Protein AF-A0A933NQ18-F1 (afdb_monomer)

Radius of gyration: 21.33 Å; Cα contacts (8 Å, |Δi|>4): 103; chains: 1; bounding box: 48×31×82 Å

Sequence (145 aa):
MASSALAACGDDEKGSDRATHDEWFAAACEVLAEADPGFDAFFAAHPEPTLADWAEFLPHAIEELNKLEVVADLSHPIELDAPLAAAVAAVHKLQDTWQASVDAANAGDQATFDELEEQAQGVDVPAMEDALHAAEPRDCSELSS

pLDDT: mean 73.44, std 21.07, range [32.09, 98.19]

Foldseek 3Di:
DDDDDDDDDDPDPPVPPVVVLVVLLLVLVVLVVVLDLCVVVLCVVCVPDALVSLLVRLVSSLVSLCVSVVSVPPDDPDPRPPLVVQLVVLSVVLSVLSVQLSVCSVVVNPVSNVVSVCCNVVPSVVSNVVSSVSSDDPDPPVVPD

Nearest PDB structures (foldseek):
  8tn1-assembly1_B  TM=6.355E-01  e=1.193E-01  synthetic construct
  8tn6-assembly1_C  TM=6.368E-01  e=1.321E-01  synthetic construct
  6x8n-assembly2_B  TM=6.074E-01  e=5.488E-01  synthetic construct
  1k40-assembly1_A  TM=4.443E-01  e=3.300E-01  Mus musculus
  1ktm-assembly1_A  TM=3.923E-01  e=3.653E-01  Gallus gallus

Structure (mmCIF, N/CA/C/O backbone):
data_AF-A0A933NQ18-F1
#
_entry.id   AF-A0A933NQ18-F1
#
loop_
_atom_site.group_PDB
_atom_site.id
_atom_site.type_symbol
_atom_site.label_atom_id
_atom_site.label_alt_id
_atom_site.label_comp_id
_atom_site.label_asym_id
_atom_site.label_entity_id
_atom_site.label_seq_id
_atom_site.pdbx_PDB_ins_code
_atom_site.Cartn_x
_atom_site.Cartn_y
_atom_site.Cartn_z
_atom_site.occupancy
_atom_site.B_iso_or_equiv
_atom_site.auth_seq_id
_atom_site.auth_comp_id
_atom_site.auth_asym_id
_atom_site.auth_atom_id
_atom_site.pdbx_PDB_model_num
ATOM 1 N N . MET A 1 1 ? 31.261 7.716 -64.924 1.00 35.47 1 MET A N 1
ATOM 2 C CA . MET A 1 1 ? 31.877 6.832 -63.912 1.00 35.47 1 MET A CA 1
ATOM 3 C C . MET A 1 1 ? 31.557 7.472 -62.567 1.00 35.47 1 MET A C 1
ATOM 5 O O . MET A 1 1 ? 32.087 8.536 -62.304 1.00 35.47 1 MET A O 1
ATOM 9 N N . ALA A 1 2 ? 30.417 7.163 -61.949 1.00 36.78 2 ALA A N 1
ATOM 10 C CA . ALA A 1 2 ? 30.093 5.941 -61.199 1.00 36.78 2 ALA A CA 1
ATOM 11 C C . ALA A 1 2 ? 30.918 5.817 -59.905 1.00 36.78 2 ALA A C 1
ATOM 13 O O . ALA A 1 2 ? 32.110 5.541 -59.982 1.00 36.78 2 ALA A O 1
ATOM 14 N N . SER A 1 3 ? 30.248 6.074 -58.775 1.00 38.47 3 SER A N 1
ATOM 15 C CA . SER A 1 3 ? 30.287 5.336 -57.495 1.00 38.47 3 SER A CA 1
ATOM 16 C C . SER A 1 3 ? 29.488 6.168 -56.478 1.00 38.47 3 SER A C 1
ATOM 18 O O . SER A 1 3 ? 29.951 7.215 -56.048 1.00 38.47 3 SER A O 1
ATOM 20 N N . SER A 1 4 ? 28.172 5.966 -56.386 1.00 38.25 4 SER A N 1
ATOM 21 C CA . SER A 1 4 ? 27.477 5.035 -55.472 1.00 38.25 4 SER A CA 1
ATOM 22 C C . SER A 1 4 ? 27.175 5.670 -54.110 1.00 38.25 4 SER A C 1
ATOM 24 O O . SER A 1 4 ? 28.075 5.990 -53.343 1.00 38.25 4 SER A O 1
ATOM 26 N N . ALA A 1 5 ? 25.876 5.837 -53.853 1.00 46.75 5 ALA A N 1
ATOM 27 C CA . ALA A 1 5 ? 25.275 6.034 -52.538 1.00 46.75 5 ALA A CA 1
ATOM 28 C C . ALA A 1 5 ? 25.374 4.751 -51.679 1.00 46.75 5 ALA A C 1
ATOM 30 O O . ALA A 1 5 ? 25.635 3.687 -52.242 1.00 46.75 5 ALA A O 1
ATOM 31 N N . LEU A 1 6 ? 25.047 4.881 -50.378 1.00 39.06 6 LEU A N 1
ATOM 32 C CA . LEU A 1 6 ? 25.016 3.900 -49.260 1.00 39.06 6 LEU A CA 1
ATOM 33 C C . LEU A 1 6 ? 26.260 4.023 -48.348 1.00 39.06 6 LEU A C 1
ATOM 35 O O . LEU A 1 6 ? 27.375 3.982 -48.845 1.00 39.06 6 LEU A O 1
ATOM 39 N N . ALA A 1 7 ? 26.160 4.207 -47.026 1.00 37.47 7 ALA A N 1
ATOM 40 C CA . ALA A 1 7 ? 25.164 3.668 -46.099 1.00 37.47 7 ALA A CA 1
ATOM 41 C C . ALA A 1 7 ? 25.004 4.492 -44.793 1.00 37.47 7 ALA A C 1
ATOM 43 O O . ALA A 1 7 ? 25.975 5.081 -44.330 1.00 37.47 7 ALA A O 1
ATOM 44 N N . ALA A 1 8 ? 23.787 4.403 -44.224 1.00 34.06 8 ALA A N 1
ATOM 45 C CA . ALA A 1 8 ? 23.393 4.510 -42.803 1.00 34.06 8 ALA A CA 1
ATOM 46 C C . ALA A 1 8 ? 23.608 5.880 -42.106 1.00 34.06 8 ALA A C 1
ATOM 48 O O . ALA A 1 8 ? 24.733 6.309 -41.905 1.00 34.06 8 ALA A O 1
ATOM 49 N N . CYS A 1 9 ? 22.585 6.680 -41.765 1.00 40.22 9 CYS A N 1
ATOM 50 C CA . CYS A 1 9 ? 21.559 6.411 -40.739 1.00 40.22 9 CYS A CA 1
ATOM 51 C C . CYS A 1 9 ? 22.109 5.575 -39.579 1.00 40.22 9 CYS A C 1
ATOM 53 O O . CYS A 1 9 ? 22.060 4.353 -39.628 1.00 40.22 9 CYS A O 1
ATOM 55 N N . GLY A 1 10 ? 22.619 6.253 -38.558 1.00 32.09 10 GLY A N 1
ATOM 56 C CA . GLY A 1 10 ? 22.881 5.694 -37.237 1.00 32.09 10 GLY A CA 1
ATOM 57 C C . GLY A 1 10 ? 22.492 6.738 -36.201 1.00 32.09 10 GLY A C 1
ATOM 58 O O . GLY A 1 10 ? 23.360 7.296 -35.538 1.00 32.09 10 GLY A O 1
ATOM 59 N N . ASP A 1 11 ? 21.203 7.091 -36.190 1.00 41.16 11 ASP A N 1
ATOM 60 C CA . ASP A 1 11 ? 20.547 7.616 -34.994 1.00 41.16 11 ASP A CA 1
ATOM 61 C C . ASP A 1 11 ? 20.766 6.630 -33.838 1.00 41.16 11 ASP A C 1
ATOM 63 O O . ASP A 1 11 ? 20.768 5.419 -34.054 1.00 41.16 11 ASP A O 1
ATOM 67 N N . ASP A 1 12 ? 20.947 7.199 -32.648 1.00 45.72 12 ASP A N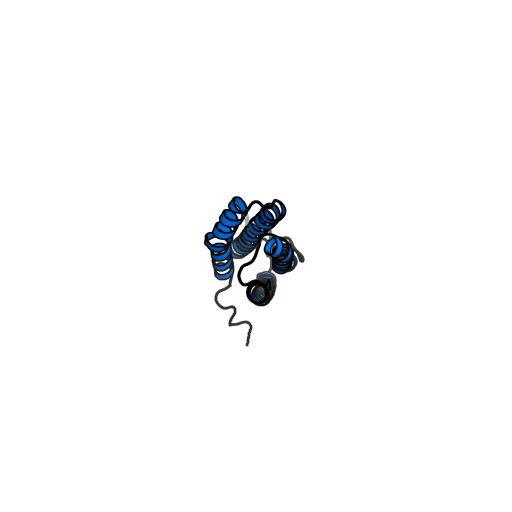 1
ATOM 68 C CA . ASP A 1 12 ? 20.703 6.602 -31.336 1.00 45.72 12 ASP A CA 1
ATOM 69 C C . ASP A 1 12 ? 21.115 5.134 -31.133 1.00 45.72 12 ASP A C 1
ATOM 71 O O . ASP A 1 12 ? 20.311 4.216 -31.254 1.00 45.72 12 ASP A O 1
ATOM 75 N N . GLU A 1 13 ? 22.320 4.921 -30.607 1.00 44.69 13 GLU A N 1
ATOM 76 C CA . GLU A 1 13 ? 22.482 3.878 -29.591 1.00 44.69 13 GLU A CA 1
ATOM 77 C C . GLU A 1 13 ? 22.518 4.547 -28.216 1.00 44.69 13 GLU A C 1
ATOM 79 O O . GLU A 1 13 ? 23.522 4.547 -27.509 1.00 44.69 13 GLU A O 1
ATOM 84 N N . LYS A 1 14 ? 21.364 5.083 -27.796 1.00 43.47 14 LYS A N 1
ATOM 85 C CA . LYS A 1 14 ? 20.975 4.986 -26.383 1.00 43.47 14 LYS A CA 1
ATOM 86 C C . LYS A 1 14 ? 20.619 3.526 -26.091 1.00 43.47 14 LYS A C 1
ATOM 88 O O . LYS A 1 14 ? 19.489 3.198 -25.751 1.00 43.47 14 LYS A O 1
ATOM 93 N N . GLY A 1 15 ? 21.582 2.632 -26.291 1.00 41.69 15 GLY A N 1
ATOM 94 C CA . GLY A 1 15 ? 21.510 1.299 -25.735 1.00 41.69 15 GLY A CA 1
ATOM 95 C C . GLY A 1 15 ? 21.688 1.469 -24.241 1.00 41.69 15 GLY A C 1
ATOM 96 O O . GLY A 1 15 ? 22.811 1.613 -23.770 1.00 41.69 15 GLY A O 1
ATOM 97 N N . SER A 1 16 ? 20.583 1.528 -23.500 1.00 49.69 16 SER A N 1
ATOM 98 C CA . SER A 1 16 ? 20.625 1.105 -22.107 1.00 49.69 16 SER A CA 1
ATOM 99 C C . SER A 1 16 ? 21.156 -0.323 -22.140 1.00 49.69 16 SER A C 1
ATOM 101 O O . SER A 1 16 ? 20.470 -1.213 -22.646 1.00 49.69 16 SER A O 1
ATOM 103 N N . ASP A 1 17 ? 22.414 -0.516 -21.742 1.00 55.50 17 ASP A N 1
ATOM 104 C CA . ASP A 1 17 ? 23.059 -1.822 -21.786 1.00 55.50 17 ASP A CA 1
ATOM 105 C C . ASP A 1 17 ? 22.156 -2.824 -21.065 1.00 55.50 17 ASP A C 1
ATOM 107 O O . ASP A 1 17 ? 21.776 -2.643 -19.913 1.00 55.50 17 ASP A O 1
ATOM 111 N N . ARG A 1 18 ? 21.769 -3.902 -21.746 1.00 50.16 18 ARG A N 1
ATOM 112 C CA . ARG A 1 18 ? 20.908 -4.924 -21.139 1.00 50.16 18 ARG A CA 1
ATOM 113 C C . ARG A 1 18 ? 21.515 -5.499 -19.850 1.00 50.16 18 ARG A C 1
ATOM 115 O O . ARG A 1 18 ? 20.777 -5.875 -18.956 1.00 50.16 18 ARG A O 1
ATOM 122 N N . ALA A 1 19 ? 22.845 -5.472 -19.736 1.00 49.84 19 ALA A N 1
ATOM 123 C CA . ALA A 1 19 ? 23.572 -5.833 -18.524 1.00 49.84 19 ALA A CA 1
ATOM 124 C C . ALA A 1 19 ? 23.274 -4.901 -17.336 1.00 49.84 19 ALA A C 1
ATOM 126 O O . ALA A 1 19 ? 23.067 -5.400 -16.238 1.00 49.84 19 ALA A O 1
ATOM 127 N N . THR A 1 20 ? 23.183 -3.578 -17.538 1.00 58.28 20 THR A N 1
ATOM 128 C CA . THR A 1 20 ? 22.773 -2.679 -16.450 1.00 58.28 20 THR A CA 1
ATOM 129 C C . THR A 1 20 ? 21.301 -2.881 -16.118 1.00 58.28 20 THR A C 1
ATOM 131 O O . THR A 1 20 ? 20.958 -2.891 -14.946 1.00 58.28 20 THR A O 1
ATOM 134 N N . HIS A 1 21 ? 20.434 -3.115 -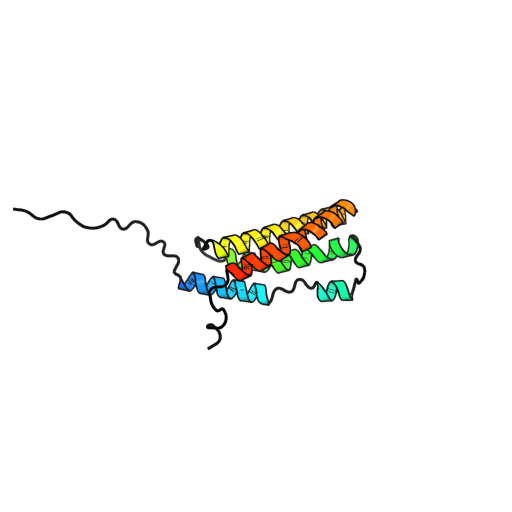17.111 1.00 56.88 21 HIS A N 1
ATOM 135 C CA . HIS A 1 21 ? 19.024 -3.434 -16.857 1.00 56.88 21 HIS A CA 1
ATOM 136 C C . HIS A 1 21 ? 18.863 -4.699 -16.001 1.00 56.88 21 HIS A C 1
ATOM 138 O O . HIS A 1 21 ? 18.116 -4.671 -15.034 1.00 56.88 21 HIS A O 1
ATOM 144 N N . ASP A 1 22 ? 19.584 -5.778 -16.315 1.00 59.25 22 ASP A N 1
ATOM 145 C CA . ASP A 1 22 ? 19.523 -7.034 -15.561 1.00 59.25 22 ASP A CA 1
ATOM 146 C C . ASP A 1 22 ? 20.096 -6.874 -14.130 1.00 59.25 22 ASP A C 1
ATOM 148 O O . ASP A 1 22 ? 19.552 -7.451 -13.192 1.00 59.25 22 ASP A O 1
ATOM 152 N N . GLU A 1 23 ? 21.132 -6.045 -13.930 1.00 61.81 23 GLU A N 1
ATOM 153 C CA . GLU A 1 23 ? 21.672 -5.698 -12.599 1.00 61.81 23 GLU A CA 1
ATOM 154 C C . GLU A 1 23 ? 20.686 -4.863 -11.759 1.00 61.81 23 GLU A C 1
ATOM 156 O O . GLU A 1 23 ? 20.480 -5.158 -10.581 1.00 61.81 23 GLU A O 1
ATOM 161 N N . TRP A 1 24 ? 20.038 -3.855 -12.358 1.00 61.44 24 TRP A N 1
ATOM 162 C CA . TRP A 1 24 ? 18.963 -3.081 -11.716 1.00 61.44 24 TRP A CA 1
ATOM 163 C C . TRP A 1 24 ? 17.782 -3.968 -11.348 1.00 61.44 24 TRP A C 1
ATOM 165 O O . TRP A 1 24 ? 17.220 -3.843 -10.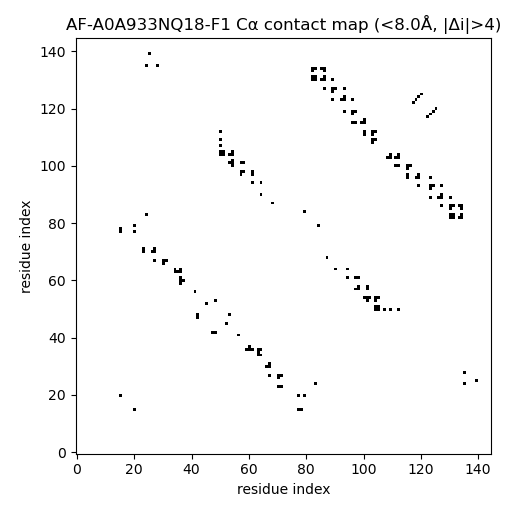263 1.00 61.44 24 TRP A O 1
ATOM 175 N N . PHE A 1 25 ? 17.431 -4.883 -12.248 1.00 62.94 25 PHE A N 1
ATOM 176 C CA . PHE A 1 25 ? 16.344 -5.820 -12.045 1.00 62.94 25 PHE A CA 1
ATOM 177 C C . PHE A 1 25 ? 16.643 -6.778 -10.891 1.00 62.94 25 PHE A C 1
ATOM 179 O O . PHE A 1 25 ? 15.809 -6.956 -10.010 1.00 62.94 25 PHE A O 1
ATOM 186 N N . ALA A 1 26 ? 17.854 -7.339 -10.849 1.00 65.62 26 ALA A N 1
ATOM 187 C CA . ALA A 1 26 ? 18.297 -8.188 -9.751 1.00 65.62 26 ALA A CA 1
ATOM 188 C C . ALA A 1 26 ? 18.277 -7.435 -8.412 1.00 65.62 26 ALA A C 1
ATOM 190 O O . ALA A 1 26 ? 17.744 -7.957 -7.438 1.00 65.62 26 ALA A O 1
ATOM 191 N N . ALA A 1 27 ? 18.761 -6.189 -8.375 1.00 66.06 27 ALA A N 1
ATOM 192 C CA . ALA A 1 27 ? 18.704 -5.353 -7.177 1.00 66.06 27 ALA A CA 1
ATOM 193 C C . ALA A 1 27 ? 17.258 -5.040 -6.749 1.00 66.06 27 ALA A C 1
ATOM 195 O O . ALA A 1 27 ? 16.951 -5.044 -5.560 1.00 66.06 27 ALA A O 1
ATOM 196 N N . ALA A 1 28 ? 16.351 -4.802 -7.701 1.00 63.22 28 ALA A N 1
ATOM 197 C CA . ALA A 1 28 ? 14.938 -4.572 -7.411 1.00 63.22 28 ALA A CA 1
ATOM 198 C C . ALA A 1 28 ? 14.265 -5.846 -6.877 1.00 63.22 28 ALA A C 1
ATOM 200 O O . ALA A 1 28 ? 13.532 -5.779 -5.896 1.00 63.22 28 ALA A O 1
ATOM 201 N N . CYS A 1 29 ? 14.559 -7.010 -7.464 1.00 62.88 29 CYS A N 1
ATOM 202 C CA . CYS A 1 29 ? 14.113 -8.313 -6.970 1.00 62.88 29 CYS A CA 1
ATOM 203 C C . CYS A 1 29 ? 14.637 -8.618 -5.565 1.00 62.88 29 CYS A C 1
ATOM 205 O O . CYS A 1 29 ? 13.875 -9.116 -4.743 1.00 62.88 29 CYS A O 1
ATOM 207 N N . GLU A 1 30 ? 15.906 -8.321 -5.274 1.00 65.12 30 GLU A N 1
ATOM 208 C CA . GLU A 1 30 ? 16.475 -8.485 -3.931 1.00 65.12 30 GLU A CA 1
ATOM 209 C C . GLU A 1 30 ? 15.749 -7.594 -2.920 1.00 65.12 30 GLU A C 1
ATOM 211 O O . GLU A 1 30 ? 15.308 -8.086 -1.885 1.00 65.12 30 GLU A O 1
ATOM 216 N N . VAL A 1 31 ? 15.519 -6.317 -3.245 1.00 64.00 31 VAL A N 1
ATOM 217 C CA . VAL A 1 31 ? 14.768 -5.415 -2.359 1.00 64.00 31 VAL A CA 1
ATOM 218 C C . VAL A 1 31 ? 13.315 -5.862 -2.193 1.00 64.00 31 VAL A C 1
ATOM 220 O O . VAL A 1 31 ? 12.802 -5.779 -1.087 1.00 64.00 31 VAL A O 1
ATOM 223 N N . LEU A 1 32 ? 12.655 -6.388 -3.230 1.00 60.88 32 LEU A N 1
ATOM 224 C CA . LEU A 1 32 ? 11.299 -6.952 -3.123 1.00 60.88 32 LEU A CA 1
ATOM 225 C C . LEU A 1 32 ? 11.243 -8.205 -2.256 1.00 60.88 32 LEU A C 1
ATOM 227 O O . LEU A 1 32 ? 10.315 -8.366 -1.471 1.00 60.88 32 LEU A O 1
ATOM 231 N N . ALA A 1 33 ? 12.219 -9.098 -2.409 1.00 61.91 33 ALA A N 1
ATOM 232 C CA . ALA A 1 33 ? 12.294 -10.330 -1.637 1.00 61.91 33 ALA A CA 1
ATOM 233 C C . ALA A 1 33 ? 12.624 -10.065 -0.159 1.00 61.91 33 ALA A C 1
ATOM 235 O O . ALA A 1 33 ? 12.233 -10.851 0.704 1.00 61.91 33 ALA A O 1
ATOM 236 N N . GLU A 1 34 ? 13.341 -8.976 0.129 1.00 65.88 34 GLU A N 1
ATOM 237 C CA . GLU A 1 34 ? 13.674 -8.534 1.486 1.00 65.88 34 GLU A CA 1
ATOM 238 C C . GLU A 1 34 ? 12.657 -7.550 2.084 1.00 65.88 34 GLU A C 1
ATOM 240 O O . GLU A 1 34 ? 12.661 -7.355 3.302 1.00 65.88 34 GLU A O 1
ATOM 245 N N . ALA A 1 35 ? 11.795 -6.935 1.266 1.00 66.06 35 ALA A N 1
ATOM 246 C CA . ALA A 1 35 ? 10.756 -6.022 1.725 1.00 66.06 35 ALA A CA 1
ATOM 247 C C . ALA A 1 35 ? 9.710 -6.797 2.531 1.00 66.06 35 ALA A C 1
ATOM 249 O O . ALA A 1 35 ? 8.781 -7.396 1.994 1.00 66.06 35 ALA A O 1
ATOM 250 N N . ASP A 1 36 ? 9.863 -6.751 3.849 1.00 75.56 36 ASP A N 1
ATOM 251 C CA . ASP A 1 36 ? 8.866 -7.189 4.813 1.00 75.56 36 ASP A CA 1
ATOM 252 C C . ASP A 1 36 ? 8.280 -5.944 5.487 1.00 75.56 36 ASP A C 1
ATOM 254 O O . ASP A 1 36 ? 8.910 -5.375 6.383 1.00 75.56 36 ASP A O 1
ATOM 258 N N . PRO A 1 37 ? 7.071 -5.503 5.095 1.00 79.81 37 PRO A N 1
ATOM 259 C CA . PRO A 1 37 ? 6.423 -4.356 5.721 1.00 79.81 37 PRO A CA 1
ATOM 260 C C . PRO A 1 37 ? 6.037 -4.606 7.190 1.00 79.81 37 PRO A C 1
ATOM 262 O O . PRO A 1 37 ? 5.530 -3.704 7.853 1.00 79.81 37 PRO A O 1
ATOM 265 N N . GLY A 1 38 ? 6.230 -5.824 7.712 1.00 85.50 38 GLY A N 1
ATOM 266 C CA . GLY A 1 38 ? 5.993 -6.173 9.108 1.00 85.50 38 GLY A CA 1
ATOM 267 C C . GLY A 1 38 ? 4.546 -6.550 9.422 1.00 85.50 38 GLY A C 1
ATOM 268 O O . GLY A 1 38 ? 4.162 -6.540 10.593 1.00 85.50 38 GLY A O 1
ATOM 269 N N . PHE A 1 39 ? 3.741 -6.898 8.410 1.00 87.44 39 PHE A N 1
ATOM 270 C CA . PHE A 1 39 ? 2.328 -7.264 8.588 1.00 87.44 39 PHE A CA 1
ATOM 271 C C . PHE A 1 39 ? 2.146 -8.442 9.561 1.00 87.44 39 PHE A C 1
ATOM 273 O O . PHE A 1 39 ? 1.255 -8.400 10.408 1.00 87.44 39 PHE A O 1
ATOM 280 N N . ASP A 1 40 ? 3.019 -9.453 9.522 1.00 89.75 40 ASP A N 1
ATOM 281 C CA . ASP A 1 40 ? 2.959 -10.594 10.449 1.00 89.75 40 ASP A CA 1
ATOM 282 C C . ASP A 1 40 ? 3.129 -10.159 11.913 1.00 89.75 40 ASP A C 1
ATOM 284 O O . ASP A 1 40 ? 2.381 -10.582 12.801 1.00 89.75 40 ASP A O 1
ATOM 288 N N . ALA A 1 41 ? 4.103 -9.284 12.177 1.00 90.62 41 ALA A N 1
ATOM 289 C CA . ALA A 1 41 ? 4.340 -8.742 13.511 1.00 90.62 41 ALA A CA 1
ATOM 290 C C . ALA A 1 41 ? 3.192 -7.822 13.955 1.00 90.62 41 ALA A C 1
ATOM 292 O O . ALA A 1 41 ? 2.785 -7.869 15.120 1.00 90.62 41 ALA A O 1
ATOM 293 N N . PHE A 1 42 ? 2.643 -7.034 13.027 1.00 92.81 42 PHE A N 1
ATOM 294 C CA . PHE A 1 42 ? 1.486 -6.180 13.261 1.00 92.81 42 PHE A CA 1
ATOM 295 C C . PHE A 1 42 ? 0.261 -6.993 13.681 1.00 92.81 42 PHE A C 1
ATOM 297 O O . PHE A 1 42 ? -0.273 -6.753 14.760 1.00 92.81 42 PHE A O 1
ATOM 304 N N . PHE A 1 43 ? -0.133 -8.018 12.920 1.00 93.56 43 PHE A N 1
ATOM 305 C CA . PHE A 1 43 ? -1.290 -8.854 13.261 1.00 93.56 43 PHE A CA 1
ATOM 306 C C . PHE A 1 43 ? -1.070 -9.709 14.517 1.00 93.56 43 PHE A C 1
ATOM 308 O O . PHE A 1 43 ? -2.022 -10.019 15.234 1.00 93.56 43 PHE A O 1
ATOM 315 N N . ALA A 1 44 ? 0.178 -10.068 14.836 1.00 94.56 44 ALA A N 1
ATOM 316 C CA . ALA A 1 44 ? 0.498 -10.725 16.101 1.00 94.56 44 ALA A CA 1
ATOM 317 C C . ALA A 1 44 ? 0.297 -9.797 17.316 1.00 94.56 44 ALA A C 1
ATOM 319 O O . ALA A 1 44 ? -0.128 -10.260 18.378 1.00 94.56 44 ALA A O 1
ATOM 320 N N . ALA A 1 45 ? 0.600 -8.503 17.173 1.00 94.75 45 ALA A N 1
ATOM 321 C CA . ALA A 1 45 ? 0.403 -7.496 18.216 1.00 94.75 45 ALA A CA 1
ATOM 322 C C . ALA A 1 45 ? -1.046 -6.971 18.274 1.00 94.75 45 ALA A C 1
ATOM 324 O O . ALA A 1 45 ? -1.559 -6.699 19.361 1.00 94.75 45 ALA A O 1
ATOM 325 N N . HIS A 1 46 ? -1.710 -6.893 17.120 1.00 92.69 46 HIS A N 1
ATOM 326 C CA . HIS A 1 46 ? -3.049 -6.351 16.914 1.00 92.69 46 HIS A CA 1
ATOM 327 C C . HIS A 1 46 ? -3.917 -7.389 16.177 1.00 92.69 46 HIS A C 1
ATOM 329 O O . HIS A 1 46 ? -4.107 -7.294 14.969 1.00 92.69 46 HIS A O 1
ATOM 335 N N . PRO A 1 47 ? -4.460 -8.408 16.871 1.00 92.12 47 PRO A N 1
ATOM 336 C CA . PRO A 1 47 ? -5.275 -9.449 16.231 1.00 92.12 47 PRO A CA 1
ATOM 337 C C . PRO A 1 47 ? -6.626 -8.933 15.712 1.00 92.12 47 PRO A C 1
ATOM 339 O O . PRO A 1 47 ? -7.235 -9.554 14.848 1.00 92.12 47 PRO A O 1
ATOM 342 N N . GLU A 1 48 ? -7.091 -7.804 16.248 1.00 93.69 48 GLU A N 1
ATOM 343 C CA . GLU A 1 48 ? -8.242 -7.043 15.761 1.00 93.69 48 GLU A CA 1
ATOM 344 C C . GLU A 1 48 ? -7.800 -5.577 15.632 1.00 93.69 48 GLU A C 1
ATOM 346 O O . GLU A 1 48 ? -8.032 -4.789 16.556 1.00 93.69 48 GLU A O 1
ATOM 351 N N . PRO A 1 49 ? -7.078 -5.215 14.555 1.00 94.00 49 PRO A N 1
ATOM 352 C CA . PRO A 1 49 ? -6.547 -3.871 14.409 1.00 94.00 49 PRO A CA 1
ATOM 353 C C . PRO A 1 49 ? -7.655 -2.824 14.374 1.00 94.00 49 PRO A C 1
ATOM 355 O O . PRO A 1 49 ? -8.676 -2.974 13.702 1.00 94.00 49 PRO A O 1
ATOM 358 N N . THR A 1 50 ? -7.435 -1.730 15.085 1.00 96.44 50 THR A N 1
ATOM 359 C CA . THR A 1 50 ? -8.276 -0.538 15.023 1.00 96.44 50 THR A CA 1
ATOM 360 C C . THR A 1 50 ? -7.755 0.432 13.965 1.00 96.44 50 THR A C 1
ATOM 362 O O . THR A 1 50 ? -6.607 0.343 13.532 1.00 96.44 50 THR A O 1
ATOM 365 N N . LEU A 1 51 ? -8.558 1.435 13.595 1.00 94.88 51 LEU A N 1
ATOM 366 C CA . LEU A 1 51 ? -8.084 2.530 12.736 1.00 94.88 51 LEU A CA 1
ATOM 367 C C . LEU A 1 51 ? -6.841 3.229 13.310 1.00 94.88 51 LEU A C 1
ATOM 369 O O . LEU A 1 51 ? -5.971 3.644 12.555 1.00 94.88 51 LEU A O 1
ATOM 373 N N . ALA A 1 52 ? -6.725 3.345 14.636 1.00 96.12 52 ALA A N 1
ATOM 374 C CA . ALA A 1 52 ? -5.543 3.944 15.253 1.00 96.12 52 ALA A CA 1
ATOM 375 C C . ALA A 1 52 ? -4.288 3.084 15.035 1.00 96.12 52 ALA A C 1
ATOM 377 O O . ALA A 1 52 ? -3.235 3.628 14.713 1.00 96.12 52 ALA A O 1
ATOM 378 N N . ASP A 1 53 ? -4.420 1.759 15.150 1.00 96.56 53 ASP A N 1
ATOM 379 C CA . ASP A 1 53 ? -3.318 0.825 14.902 1.00 96.56 53 ASP A CA 1
ATOM 380 C C . ASP A 1 53 ? -2.876 0.893 13.431 1.00 96.56 53 ASP A C 1
ATOM 382 O O . ASP A 1 53 ? -1.685 0.970 13.132 1.00 96.56 53 ASP A O 1
ATOM 386 N N . TRP A 1 54 ? -3.836 0.957 12.504 1.00 95.25 54 TRP A N 1
ATOM 387 C CA . TRP A 1 54 ? -3.563 1.107 11.075 1.00 95.25 54 TRP A CA 1
ATOM 388 C C . TRP A 1 54 ? -2.898 2.437 10.717 1.00 95.25 54 TRP A C 1
ATOM 390 O O . TRP A 1 54 ? -1.958 2.456 9.923 1.00 95.25 54 TRP A O 1
ATOM 400 N N . ALA A 1 55 ? -3.352 3.543 11.309 1.00 95.25 55 ALA A N 1
ATOM 401 C CA . ALA A 1 55 ? -2.761 4.861 11.094 1.00 95.25 55 ALA A CA 1
ATOM 402 C C . ALA A 1 55 ? -1.306 4.943 11.588 1.00 95.25 55 ALA A C 1
ATOM 404 O O . ALA A 1 55 ? -0.519 5.705 11.027 1.00 95.25 55 ALA A O 1
ATOM 405 N N . GLU A 1 56 ? -0.946 4.172 12.618 1.00 95.44 56 GLU A N 1
ATOM 406 C CA . GLU A 1 56 ? 0.429 4.071 13.119 1.00 95.44 56 GLU A CA 1
ATOM 407 C C . GLU A 1 56 ? 1.295 3.146 12.250 1.00 95.44 56 GLU A C 1
ATOM 409 O O . GLU A 1 56 ? 2.450 3.467 11.973 1.00 95.44 56 GLU A O 1
ATOM 414 N N . PHE A 1 57 ? 0.740 2.024 11.786 1.00 95.19 57 PHE A N 1
ATOM 415 C CA . PHE A 1 57 ? 1.482 0.995 11.056 1.00 95.19 57 PHE A CA 1
ATOM 416 C C . PHE A 1 57 ? 1.712 1.315 9.571 1.00 95.19 57 PHE A C 1
ATOM 418 O O . PHE A 1 57 ? 2.840 1.224 9.085 1.00 95.19 57 PHE A O 1
ATOM 425 N N . LEU A 1 58 ? 0.665 1.699 8.834 1.00 93.69 58 LEU A N 1
ATOM 426 C CA . LEU A 1 58 ? 0.729 1.836 7.373 1.00 93.69 58 LEU A CA 1
ATOM 427 C C . LEU A 1 58 ? 1.795 2.825 6.866 1.00 93.69 58 LEU A C 1
ATOM 429 O O . LEU A 1 58 ? 2.412 2.516 5.847 1.00 93.69 58 LEU A O 1
ATOM 433 N N . PRO A 1 59 ? 2.091 3.964 7.529 1.00 93.94 59 PRO A N 1
ATOM 434 C CA . PRO A 1 59 ? 3.176 4.842 7.088 1.00 93.94 59 PRO A CA 1
ATOM 435 C C . PRO A 1 59 ? 4.536 4.135 7.024 1.00 93.94 59 PRO A C 1
ATOM 437 O O . PRO A 1 59 ? 5.312 4.389 6.106 1.00 93.94 59 PRO A O 1
ATOM 440 N N . HIS A 1 60 ? 4.810 3.220 7.961 1.00 90.31 60 HIS A N 1
ATOM 441 C CA . HIS A 1 60 ? 6.029 2.414 7.941 1.00 90.31 60 HIS A CA 1
ATOM 442 C C . HIS A 1 60 ? 6.012 1.401 6.791 1.00 90.31 60 HIS A C 1
ATOM 444 O O . HIS A 1 60 ? 6.992 1.295 6.060 1.00 90.31 60 HIS A O 1
ATOM 450 N N . ALA A 1 61 ? 4.884 0.721 6.567 1.00 88.69 61 ALA A N 1
ATOM 451 C CA . ALA A 1 61 ? 4.739 -0.213 5.451 1.00 88.69 61 ALA A CA 1
ATOM 452 C C . ALA A 1 61 ? 4.935 0.468 4.080 1.00 88.69 61 ALA A C 1
ATOM 454 O O . ALA A 1 61 ? 5.582 -0.087 3.192 1.00 88.69 61 ALA A O 1
ATOM 455 N N . ILE A 1 62 ? 4.429 1.697 3.919 1.00 89.75 62 ILE A N 1
ATOM 456 C CA . ILE A 1 62 ? 4.648 2.524 2.722 1.00 89.75 62 ILE A CA 1
ATOM 457 C C . ILE A 1 62 ? 6.137 2.870 2.563 1.00 89.75 62 ILE A C 1
ATOM 459 O O . ILE A 1 62 ? 6.660 2.805 1.450 1.00 89.75 62 ILE A O 1
ATOM 463 N N . GLU A 1 63 ? 6.829 3.227 3.651 1.00 86.12 63 GLU A N 1
ATOM 464 C CA . GLU A 1 63 ? 8.268 3.532 3.637 1.00 86.12 63 GLU A CA 1
ATOM 465 C C . GLU A 1 63 ? 9.118 2.316 3.242 1.00 86.12 63 GLU A C 1
ATOM 467 O O . GLU A 1 63 ? 10.052 2.457 2.453 1.00 86.12 63 GLU A O 1
ATOM 472 N N . GLU A 1 64 ? 8.779 1.123 3.735 1.00 82.19 64 GLU A N 1
ATOM 473 C CA . GLU A 1 64 ? 9.450 -0.120 3.344 1.00 82.19 64 GLU A CA 1
ATOM 474 C C . GLU A 1 64 ? 9.290 -0.396 1.842 1.00 82.19 64 GLU A C 1
ATOM 476 O O . GLU A 1 64 ? 10.284 -0.670 1.170 1.00 82.19 64 GLU A O 1
ATOM 481 N N . LEU A 1 65 ? 8.089 -0.208 1.279 1.00 77.88 65 LEU A N 1
ATOM 482 C CA . LEU A 1 65 ? 7.888 -0.303 -0.172 1.00 77.88 65 LEU A CA 1
ATOM 483 C C . LEU A 1 65 ? 8.614 0.806 -0.950 1.00 77.88 65 LEU A C 1
ATOM 485 O O . LEU A 1 65 ? 9.126 0.549 -2.034 1.00 77.88 65 LEU A O 1
ATOM 489 N N . ASN A 1 66 ? 8.747 2.017 -0.403 1.00 75.44 66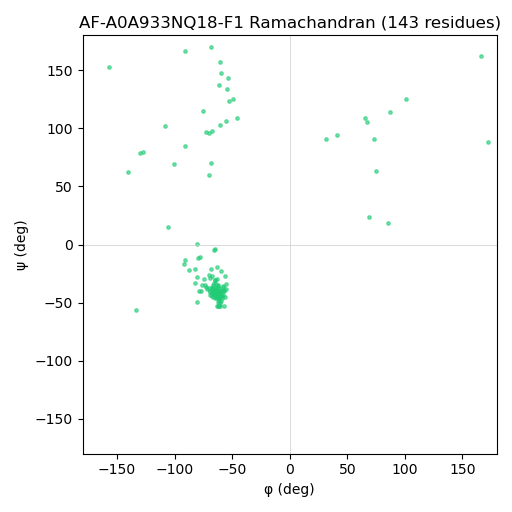 ASN A N 1
ATOM 490 C CA . ASN A 1 66 ? 9.484 3.109 -1.058 1.00 75.44 66 ASN A CA 1
ATOM 491 C C . ASN A 1 66 ? 10.977 2.813 -1.243 1.00 75.44 66 ASN A C 1
ATOM 493 O O . ASN A 1 66 ? 11.624 3.419 -2.098 1.00 75.44 66 ASN A O 1
ATOM 497 N N . LYS A 1 67 ? 11.555 1.863 -0.499 1.00 68.25 67 LYS A N 1
ATOM 498 C CA . LYS A 1 67 ? 12.938 1.424 -0.747 1.00 68.25 67 LYS A CA 1
ATOM 499 C C . LYS A 1 67 ? 13.116 0.852 -2.159 1.00 68.25 67 LYS A C 1
ATOM 501 O O . LYS A 1 67 ? 14.223 0.914 -2.691 1.00 68.25 67 LYS A O 1
ATOM 506 N N . LEU A 1 68 ? 12.036 0.385 -2.791 1.00 61.91 68 LEU A N 1
ATOM 507 C CA . LEU A 1 68 ? 12.003 -0.041 -4.192 1.00 61.91 68 LEU A CA 1
ATOM 508 C C . LEU A 1 68 ? 12.216 1.120 -5.162 1.00 61.91 68 LEU A C 1
ATOM 510 O O . LEU A 1 68 ? 12.939 0.977 -6.148 1.00 61.91 68 LEU A O 1
ATOM 514 N N . GLU A 1 69 ? 11.642 2.287 -4.868 1.00 61.06 69 GLU A N 1
ATOM 515 C CA . GLU A 1 69 ? 11.808 3.481 -5.700 1.00 61.06 69 GLU A CA 1
ATOM 516 C C . GLU A 1 69 ? 13.264 3.951 -5.713 1.00 61.06 69 GLU A C 1
ATOM 518 O O . GLU A 1 69 ? 13.758 4.389 -6.746 1.00 61.06 69 GLU A O 1
ATOM 523 N N . VAL A 1 70 ? 13.994 3.797 -4.601 1.00 53.88 70 VAL A N 1
ATOM 524 C CA . VAL A 1 70 ? 15.422 4.155 -4.527 1.00 53.88 70 VAL A CA 1
ATOM 525 C C . VAL A 1 70 ? 16.269 3.280 -5.457 1.00 53.88 70 VAL A C 1
ATOM 527 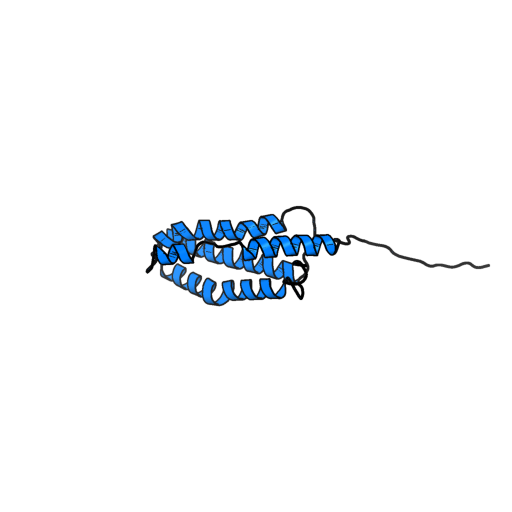O O . VAL A 1 70 ? 17.264 3.758 -5.996 1.00 53.88 70 VAL A O 1
ATOM 530 N N . VAL A 1 71 ? 15.871 2.030 -5.711 1.00 52.78 71 VAL A N 1
ATOM 531 C CA . VAL A 1 71 ? 16.519 1.191 -6.731 1.00 52.78 71 VAL A CA 1
ATOM 532 C C . VAL A 1 71 ? 16.152 1.665 -8.140 1.00 52.78 71 VAL A C 1
ATOM 534 O O . VAL A 1 71 ? 17.012 1.688 -9.006 1.00 52.78 71 VAL A O 1
ATOM 537 N N . ALA A 1 72 ? 14.924 2.123 -8.387 1.00 52.56 72 ALA A N 1
ATOM 538 C CA . ALA A 1 72 ? 14.528 2.641 -9.701 1.00 52.56 72 ALA A CA 1
ATOM 539 C C . ALA A 1 72 ? 15.089 4.050 -10.022 1.00 52.56 72 ALA A C 1
ATOM 541 O O . ALA A 1 72 ? 15.315 4.366 -11.191 1.00 52.56 72 ALA A O 1
ATOM 542 N N . ASP A 1 73 ? 15.324 4.895 -9.008 1.00 50.69 73 ASP A N 1
ATOM 543 C CA . ASP A 1 73 ? 15.757 6.300 -9.151 1.00 50.69 73 ASP A CA 1
ATOM 544 C C . ASP A 1 73 ? 17.292 6.476 -9.155 1.00 50.69 73 ASP A C 1
ATOM 546 O O . ASP A 1 73 ? 17.830 7.515 -9.560 1.00 50.69 73 ASP A O 1
ATOM 550 N N . LEU A 1 74 ? 18.057 5.450 -8.768 1.00 41.12 74 LEU A N 1
ATOM 551 C CA . LEU A 1 74 ? 19.507 5.491 -8.902 1.00 41.12 74 LEU A CA 1
ATOM 552 C C . LEU A 1 74 ? 19.903 5.348 -10.392 1.00 41.12 74 LEU A C 1
ATOM 554 O O . LEU A 1 74 ? 20.156 4.289 -10.930 1.00 41.12 74 LEU A O 1
ATOM 558 N N . SER A 1 75 ? 20.139 6.480 -11.052 1.00 43.34 75 SER A N 1
ATOM 559 C CA . SER A 1 75 ? 21.195 6.658 -12.069 1.00 43.34 75 SER A CA 1
ATOM 560 C C . SER A 1 75 ? 21.050 6.063 -13.491 1.00 43.34 75 SER A C 1
ATOM 562 O O . SER A 1 75 ? 21.934 5.343 -13.944 1.00 43.34 75 SER A O 1
ATOM 564 N N . HIS A 1 76 ? 20.057 6.519 -14.266 1.00 38.47 76 HIS A N 1
ATOM 565 C CA . HIS A 1 76 ? 20.133 7.007 -15.675 1.00 38.47 76 HIS A CA 1
ATOM 566 C C . HIS A 1 76 ? 18.704 7.095 -16.255 1.00 38.47 76 HIS A C 1
ATOM 568 O O . HIS A 1 76 ? 17.808 6.463 -15.706 1.00 38.47 76 HIS A O 1
ATOM 574 N N . PRO A 1 77 ? 18.438 7.823 -17.364 1.00 44.41 77 PRO A N 1
ATOM 575 C CA . PRO A 1 77 ? 17.210 7.642 -18.139 1.00 44.41 77 PRO A CA 1
ATOM 576 C C . PRO A 1 77 ? 17.249 6.266 -18.820 1.00 44.41 77 PRO A C 1
ATOM 578 O O . PRO A 1 77 ? 17.465 6.159 -20.026 1.00 44.41 77 PRO A O 1
ATOM 581 N N . ILE A 1 78 ? 17.131 5.212 -18.023 1.00 51.50 78 ILE A N 1
ATOM 582 C CA . ILE A 1 78 ? 16.872 3.868 -18.500 1.00 51.50 78 ILE A CA 1
ATOM 583 C C . ILE A 1 78 ? 15.393 3.887 -18.862 1.00 51.50 78 ILE A C 1
ATOM 585 O O . ILE A 1 78 ? 14.536 4.128 -18.013 1.00 51.50 78 ILE A O 1
ATOM 589 N N . GLU A 1 79 ? 15.088 3.721 -20.146 1.00 56.62 79 GLU A N 1
ATOM 590 C CA . GLU A 1 79 ? 13.744 3.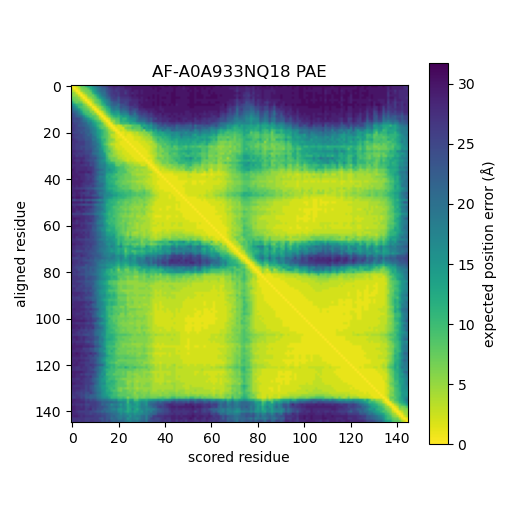301 -20.520 1.00 56.62 79 GLU A CA 1
ATOM 591 C C . GLU A 1 79 ? 13.540 1.939 -19.862 1.00 56.62 79 GLU A C 1
ATOM 593 O O . GLU A 1 79 ? 14.128 0.948 -20.294 1.00 56.62 79 GLU A O 1
ATOM 598 N N . LEU A 1 80 ? 12.781 1.919 -18.762 1.00 60.12 80 LEU A N 1
ATOM 599 C CA . LEU A 1 80 ? 12.332 0.676 -18.153 1.00 60.12 80 LEU A CA 1
ATOM 600 C C . LEU A 1 80 ? 11.625 -0.118 -19.246 1.00 60.12 80 LEU A C 1
ATOM 602 O O . LEU A 1 80 ? 10.802 0.436 -19.989 1.00 60.12 80 LEU A O 1
ATOM 606 N N . ASP A 1 81 ? 11.938 -1.404 -19.359 1.00 65.44 81 ASP A N 1
ATOM 607 C CA . ASP A 1 81 ? 11.119 -2.242 -20.212 1.00 65.44 81 ASP A CA 1
ATOM 608 C C . ASP A 1 81 ? 9.667 -2.265 -19.697 1.00 65.44 81 ASP A C 1
ATOM 610 O O . ASP A 1 81 ? 9.361 -1.924 -18.550 1.00 65.44 81 ASP A O 1
ATOM 614 N N . ALA A 1 82 ? 8.727 -2.576 -20.593 1.00 71.62 82 ALA A N 1
ATOM 615 C CA . ALA A 1 82 ? 7.305 -2.494 -20.264 1.00 71.62 82 ALA A CA 1
ATOM 616 C C . ALA A 1 82 ? 6.912 -3.317 -19.014 1.00 71.62 82 ALA A C 1
ATOM 618 O O . ALA A 1 82 ? 6.083 -2.824 -18.246 1.00 71.62 82 ALA A O 1
ATOM 619 N N . PRO A 1 83 ? 7.480 -4.518 -18.776 1.00 70.06 83 PRO A N 1
ATOM 620 C CA . PRO A 1 83 ? 7.256 -5.256 -17.536 1.00 70.06 83 PRO A CA 1
ATOM 621 C C . PRO A 1 83 ? 7.743 -4.527 -16.275 1.00 70.06 83 PRO A C 1
ATOM 623 O O . PRO A 1 83 ? 6.954 -4.367 -15.346 1.00 70.06 83 PRO A O 1
ATOM 626 N N . LEU A 1 84 ? 8.980 -4.014 -16.243 1.00 70.56 84 LEU A N 1
ATOM 627 C CA . LEU A 1 84 ? 9.495 -3.287 -15.075 1.00 70.56 84 LEU A CA 1
ATOM 628 C C . LEU A 1 84 ? 8.713 -1.992 -14.813 1.00 70.56 84 LEU A C 1
ATOM 630 O O . LEU A 1 84 ? 8.388 -1.669 -13.671 1.00 70.56 84 LEU A O 1
ATOM 634 N N . ALA A 1 85 ? 8.341 -1.269 -15.871 1.00 75.94 85 ALA A N 1
ATOM 635 C CA . ALA A 1 85 ? 7.492 -0.088 -15.751 1.00 75.94 85 ALA A CA 1
ATOM 636 C C . ALA A 1 85 ? 6.112 -0.421 -15.152 1.00 75.94 85 ALA A C 1
ATOM 638 O O . ALA A 1 85 ? 5.573 0.363 -14.369 1.00 75.94 85 ALA A O 1
ATOM 639 N N . ALA A 1 86 ? 5.538 -1.578 -15.504 1.00 77.81 86 ALA A N 1
ATOM 640 C CA . ALA A 1 86 ? 4.269 -2.043 -14.951 1.00 77.81 86 ALA A CA 1
ATOM 641 C C . ALA A 1 86 ? 4.393 -2.435 -13.470 1.00 77.81 86 ALA A C 1
ATOM 643 O O . ALA A 1 86 ? 3.518 -2.078 -12.685 1.00 77.81 86 ALA A O 1
ATOM 644 N N . ALA A 1 87 ? 5.486 -3.101 -13.087 1.00 77.00 87 ALA A N 1
ATOM 645 C CA . ALA A 1 87 ? 5.813 -3.423 -11.698 1.00 77.00 87 ALA A CA 1
ATOM 646 C C . ALA A 1 87 ? 5.896 -2.163 -10.823 1.00 77.00 87 ALA A C 1
ATOM 648 O O . ALA A 1 87 ? 5.180 -2.057 -9.829 1.00 77.00 87 ALA A O 1
ATOM 649 N N . VAL A 1 88 ? 6.686 -1.167 -11.236 1.00 77.38 88 VAL A N 1
ATOM 650 C CA . VAL A 1 88 ? 6.815 0.113 -10.513 1.00 77.38 88 VAL A CA 1
ATOM 651 C C . VAL A 1 88 ? 5.466 0.830 -10.408 1.00 77.38 88 VAL A C 1
ATOM 653 O O . VAL A 1 88 ? 5.086 1.295 -9.336 1.00 77.38 88 VAL A O 1
ATOM 656 N N . ALA A 1 89 ? 4.693 0.878 -11.498 1.00 82.69 89 ALA A N 1
ATOM 657 C CA . ALA A 1 89 ? 3.371 1.499 -11.480 1.00 82.69 89 ALA A CA 1
ATOM 658 C C . ALA A 1 89 ? 2.390 0.791 -10.527 1.00 82.69 89 ALA A C 1
ATOM 660 O O . ALA A 1 89 ? 1.567 1.457 -9.900 1.00 82.69 89 ALA A O 1
ATOM 661 N N . ALA A 1 90 ? 2.467 -0.538 -10.411 1.00 85.25 90 ALA A N 1
ATOM 662 C CA . ALA A 1 90 ? 1.628 -1.306 -9.498 1.00 85.25 90 ALA A CA 1
ATOM 663 C C . ALA A 1 90 ? 2.023 -1.092 -8.026 1.00 85.25 90 ALA A C 1
ATOM 665 O O . ALA A 1 90 ? 1.138 -0.939 -7.185 1.00 85.25 90 ALA A O 1
ATOM 666 N N . VAL A 1 91 ? 3.324 -0.983 -7.727 1.00 84.06 91 VAL A N 1
ATOM 667 C CA . VAL A 1 91 ? 3.820 -0.613 -6.387 1.00 84.06 91 VAL A CA 1
ATOM 668 C C . VAL A 1 91 ? 3.309 0.774 -5.985 1.00 84.06 91 VAL A C 1
ATOM 670 O O . VAL A 1 91 ? 2.677 0.900 -4.937 1.00 84.06 91 VAL A O 1
ATOM 673 N N . HIS A 1 92 ? 3.466 1.789 -6.847 1.00 86.81 92 HIS A N 1
ATOM 674 C CA . HIS A 1 92 ? 2.931 3.133 -6.580 1.00 86.81 92 HIS A CA 1
ATOM 675 C C . HIS A 1 92 ? 1.418 3.111 -6.357 1.00 86.81 92 HIS A C 1
ATOM 677 O O . HIS A 1 92 ? 0.896 3.791 -5.477 1.00 86.81 92 HIS A O 1
ATOM 683 N N . LYS A 1 93 ? 0.695 2.304 -7.141 1.00 91.06 93 LYS A N 1
ATOM 684 C CA . LYS A 1 93 ? -0.755 2.192 -7.006 1.00 91.06 93 LYS A CA 1
ATOM 685 C C . LYS A 1 93 ? -1.161 1.644 -5.634 1.00 91.06 93 LYS A C 1
ATOM 687 O O . LYS A 1 93 ? -2.097 2.172 -5.036 1.00 91.06 93 LYS A O 1
ATOM 692 N N . LEU A 1 94 ? -0.464 0.623 -5.137 1.00 90.44 94 LEU A N 1
ATOM 693 C CA . LEU A 1 94 ? -0.698 0.071 -3.803 1.00 90.44 94 LEU A CA 1
ATOM 694 C C . LEU A 1 94 ? -0.369 1.092 -2.704 1.00 90.44 94 LEU A C 1
ATOM 696 O O . LEU A 1 94 ? -1.151 1.263 -1.768 1.00 90.44 94 LEU A O 1
ATOM 700 N N . GLN A 1 95 ? 0.744 1.816 -2.842 1.00 90.81 95 GLN A N 1
ATOM 701 C CA . GLN A 1 95 ? 1.134 2.872 -1.907 1.00 90.81 95 GLN A CA 1
ATOM 702 C C . GLN A 1 95 ? 0.109 4.009 -1.856 1.00 90.81 95 GLN A C 1
ATOM 704 O O . GLN A 1 95 ? -0.240 4.452 -0.764 1.00 90.81 95 GLN A O 1
ATOM 709 N N . ASP A 1 96 ? -0.429 4.439 -3.001 1.00 93.94 96 ASP A N 1
ATOM 710 C CA . ASP A 1 96 ? -1.507 5.433 -3.064 1.00 93.94 96 ASP A CA 1
ATOM 711 C C . ASP A 1 96 ? -2.745 4.961 -2.283 1.00 93.94 96 ASP A C 1
ATOM 713 O O . ASP A 1 96 ? -3.347 5.728 -1.526 1.00 93.94 96 ASP A O 1
ATOM 717 N N . THR A 1 97 ? -3.123 3.688 -2.435 1.00 96.12 97 THR A N 1
ATOM 718 C CA . THR A 1 97 ? -4.265 3.099 -1.721 1.00 96.12 97 THR A CA 1
ATOM 719 C C . THR A 1 97 ? -4.009 3.019 -0.214 1.00 96.12 97 THR A C 1
ATOM 721 O O . THR A 1 97 ? -4.883 3.368 0.585 1.00 96.12 97 THR A O 1
ATOM 724 N N . TRP A 1 98 ? -2.803 2.637 0.212 1.00 95.25 98 TRP A N 1
ATOM 725 C CA . TRP A 1 98 ? -2.425 2.645 1.628 1.00 95.25 98 TRP A CA 1
ATOM 726 C C . TRP A 1 98 ? -2.343 4.055 2.208 1.00 95.25 98 TRP A C 1
ATOM 728 O O . TRP A 1 98 ? -2.799 4.269 3.329 1.00 95.25 98 TRP A O 1
ATOM 738 N N . GLN A 1 99 ? -1.855 5.041 1.457 1.00 97.00 99 GLN A N 1
ATOM 739 C CA . GLN A 1 99 ? -1.841 6.434 1.900 1.00 97.00 99 GLN A CA 1
ATOM 740 C C . GLN A 1 99 ? -3.265 6.980 2.070 1.00 97.00 99 GLN A C 1
ATOM 742 O O . GLN A 1 99 ? -3.560 7.632 3.071 1.00 97.00 99 GLN A O 1
ATOM 747 N N . ALA A 1 100 ? -4.181 6.652 1.155 1.00 97.56 100 ALA A N 1
ATOM 748 C CA . ALA A 1 100 ? -5.597 6.972 1.325 1.00 97.56 100 ALA A CA 1
ATOM 749 C C . ALA A 1 100 ? -6.201 6.264 2.554 1.00 97.56 100 ALA A C 1
ATOM 751 O O . ALA A 1 100 ? -7.031 6.843 3.257 1.00 97.56 100 ALA A O 1
ATOM 752 N N . SER A 1 101 ? -5.755 5.039 2.849 1.00 97.44 101 SER A N 1
ATOM 753 C CA . SER A 1 101 ? -6.181 4.285 4.037 1.00 97.44 101 SER A CA 1
ATOM 754 C C . SER A 1 101 ? -5.688 4.955 5.324 1.00 97.44 101 SER A C 1
ATOM 756 O O . SER A 1 101 ? -6.453 5.094 6.274 1.00 97.44 101 SER A O 1
ATOM 758 N N . VAL A 1 102 ? -4.449 5.463 5.343 1.00 97.62 102 VAL A N 1
ATOM 759 C CA . VAL A 1 102 ? -3.912 6.284 6.444 1.00 97.62 102 VAL A CA 1
ATOM 760 C C . VAL A 1 102 ? -4.765 7.534 6.661 1.00 97.62 102 VAL A C 1
ATOM 762 O O . VAL A 1 102 ? -5.089 7.870 7.802 1.00 97.62 102 VAL A O 1
ATOM 765 N N . ASP A 1 103 ? -5.157 8.221 5.588 1.00 97.94 103 ASP A N 1
ATOM 766 C CA . ASP A 1 103 ? -5.981 9.429 5.681 1.00 97.94 103 ASP A CA 1
ATOM 767 C C . ASP A 1 103 ? -7.380 9.118 6.242 1.00 97.94 103 ASP A C 1
ATOM 769 O O . ASP A 1 103 ? -7.858 9.821 7.138 1.00 97.94 103 ASP A O 1
ATOM 773 N N . ALA A 1 104 ? -8.011 8.033 5.780 1.00 97.88 104 ALA A N 1
ATOM 774 C CA . ALA A 1 104 ? -9.301 7.564 6.291 1.00 97.88 104 ALA A CA 1
ATOM 775 C C . ALA A 1 104 ? -9.216 7.148 7.769 1.00 97.88 104 ALA A C 1
ATOM 777 O O . ALA A 1 104 ? -10.052 7.552 8.585 1.00 97.88 104 ALA A O 1
ATOM 778 N N . ALA A 1 105 ? -8.166 6.414 8.139 1.00 97.00 105 ALA A N 1
ATOM 779 C CA . ALA A 1 105 ? -7.913 5.985 9.507 1.00 97.00 105 ALA A CA 1
ATOM 780 C C . ALA A 1 105 ? -7.720 7.178 10.460 1.00 97.00 105 ALA A C 1
ATOM 782 O O . ALA A 1 105 ? -8.364 7.247 11.509 1.00 97.00 105 ALA A O 1
ATOM 783 N N . ASN A 1 106 ? -6.920 8.174 10.062 1.00 96.69 106 ASN A N 1
ATOM 784 C CA . ASN A 1 106 ? -6.722 9.412 10.824 1.00 96.69 106 ASN A CA 1
ATOM 785 C C . ASN A 1 106 ? -7.997 10.263 10.938 1.00 96.69 106 ASN A C 1
ATOM 787 O O . ASN A 1 106 ? -8.188 10.969 11.932 1.00 96.69 106 ASN A O 1
ATOM 791 N N . ALA A 1 107 ? -8.883 10.199 9.941 1.00 97.69 107 ALA A N 1
ATOM 792 C CA . ALA A 1 107 ? -10.192 10.845 9.979 1.00 97.69 107 ALA A CA 1
ATOM 793 C C . ALA A 1 107 ? -11.228 10.079 10.828 1.00 97.69 107 ALA A C 1
ATOM 795 O O . ALA A 1 107 ? -12.296 10.624 11.119 1.00 97.69 107 ALA A O 1
ATOM 796 N N . GLY A 1 108 ? -10.929 8.841 11.239 1.00 96.88 108 GLY A N 1
ATOM 797 C CA . GLY A 1 108 ? -11.877 7.949 11.908 1.00 96.88 108 GLY A CA 1
ATOM 798 C C . GLY A 1 108 ? -12.997 7.454 10.985 1.00 96.88 108 GLY A C 1
ATOM 799 O O . GLY A 1 108 ? -14.083 7.124 11.467 1.00 96.88 108 GLY A O 1
ATOM 800 N N . ASP A 1 109 ? -12.765 7.444 9.671 1.00 98.19 109 ASP A N 1
ATOM 801 C CA . ASP A 1 109 ? -13.734 7.024 8.661 1.00 98.19 109 ASP A CA 1
ATOM 802 C C . ASP A 1 109 ? -13.590 5.529 8.355 1.00 98.19 109 ASP A C 1
ATOM 804 O O . ASP A 1 109 ? -12.904 5.124 7.418 1.00 98.19 109 ASP A O 1
ATOM 808 N N . GLN A 1 110 ? -14.250 4.707 9.174 1.00 97.12 110 GLN A N 1
ATOM 809 C CA . GLN A 1 110 ? -14.212 3.249 9.036 1.00 97.12 110 GLN A CA 1
ATOM 810 C C . GLN A 1 110 ? -14.729 2.775 7.675 1.00 97.12 110 GLN A C 1
ATOM 812 O O . GLN A 1 110 ? -14.155 1.864 7.102 1.00 97.12 110 GLN A O 1
ATOM 817 N N . ALA A 1 111 ? -15.795 3.384 7.145 1.00 98.00 111 ALA A N 1
ATOM 818 C CA . ALA A 1 111 ? -16.408 2.903 5.908 1.00 98.00 111 ALA A CA 1
ATOM 819 C C . ALA A 1 111 ? -15.461 3.089 4.717 1.00 98.00 111 ALA A C 1
ATOM 821 O O . ALA A 1 111 ? -15.268 2.166 3.933 1.00 98.00 111 ALA A O 1
ATOM 822 N N . THR A 1 112 ? -14.829 4.262 4.625 1.00 98.06 112 THR A N 1
ATOM 823 C CA . THR A 1 112 ? -13.817 4.525 3.596 1.00 98.06 112 THR A CA 1
ATOM 824 C C . THR A 1 112 ? -12.582 3.647 3.797 1.00 98.06 112 THR A C 1
ATOM 826 O O . THR A 1 112 ? -12.030 3.148 2.821 1.00 98.06 112 THR A O 1
ATOM 829 N N . PHE A 1 113 ? -12.150 3.433 5.045 1.00 97.75 113 PHE A N 1
ATOM 830 C CA . PHE A 1 113 ? -11.029 2.538 5.333 1.00 97.75 113 PHE A CA 1
ATOM 831 C C . PHE A 1 113 ? -11.307 1.104 4.860 1.00 97.75 113 PHE A C 1
ATOM 833 O O . PHE A 1 113 ? -10.483 0.544 4.147 1.00 97.75 113 PHE A O 1
ATOM 840 N N . ASP A 1 114 ? -12.471 0.540 5.192 1.00 97.12 114 ASP A N 1
ATOM 841 C CA . ASP A 1 114 ? -12.851 -0.828 4.816 1.00 97.12 114 ASP A CA 1
ATOM 842 C C . ASP A 1 114 ? -12.909 -0.998 3.285 1.00 97.12 114 ASP A C 1
ATOM 844 O O . ASP A 1 114 ? -12.432 -1.996 2.746 1.00 97.12 114 ASP A O 1
ATOM 848 N N . GLU A 1 115 ? -13.446 -0.006 2.562 1.00 98.06 115 GLU A N 1
ATOM 849 C CA . GLU A 1 115 ? -13.469 -0.004 1.091 1.00 98.06 115 GLU A CA 1
ATOM 850 C C . GLU A 1 115 ? -12.051 0.010 0.493 1.00 98.06 115 GLU A C 1
ATOM 852 O O . GLU A 1 115 ? -11.776 -0.670 -0.499 1.00 98.06 115 GLU A O 1
ATOM 857 N N . LEU A 1 116 ? -11.137 0.777 1.093 1.00 97.56 116 LEU A N 1
ATOM 858 C CA . LEU A 1 116 ? -9.745 0.854 0.655 1.00 97.56 116 LEU A CA 1
ATOM 859 C C . LEU A 1 116 ? -8.951 -0.403 1.019 1.00 97.56 116 LEU A C 1
ATOM 861 O O . LEU A 1 116 ? -8.110 -0.826 0.229 1.00 97.56 116 LEU A O 1
ATOM 865 N N . GLU A 1 117 ? -9.229 -1.029 2.163 1.00 93.94 117 GLU A N 1
ATOM 866 C CA . GLU A 1 117 ? -8.646 -2.319 2.538 1.00 93.94 117 GLU A CA 1
ATOM 867 C C . GLU A 1 117 ? -9.090 -3.417 1.561 1.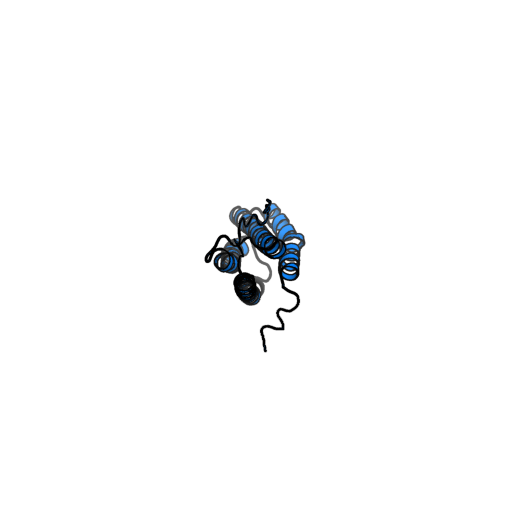00 93.94 117 GLU A C 1
ATOM 869 O O . GLU A 1 117 ? -8.251 -4.171 1.062 1.00 93.94 117 GLU A O 1
ATOM 874 N N . GLU A 1 118 ? -10.382 -3.469 1.213 1.00 96.12 118 GLU A N 1
ATOM 875 C CA . GLU A 1 118 ? -10.904 -4.402 0.208 1.00 96.12 118 GLU A CA 1
ATOM 876 C C . GLU A 1 118 ? -10.256 -4.166 -1.165 1.00 96.12 118 GLU A C 1
ATOM 878 O O . GLU A 1 118 ? -9.865 -5.124 -1.835 1.00 96.12 118 GLU A O 1
ATOM 883 N N . GLN A 1 119 ? -10.075 -2.907 -1.574 1.00 95.44 119 GLN A N 1
ATOM 884 C CA . GLN A 1 119 ? -9.361 -2.559 -2.806 1.00 95.44 119 GLN A CA 1
ATOM 885 C C . GLN A 1 119 ? -7.887 -2.990 -2.751 1.00 95.44 119 GLN A C 1
ATOM 887 O O . GLN A 1 119 ? -7.387 -3.592 -3.705 1.00 95.44 119 GLN A O 1
ATOM 892 N N . ALA A 1 120 ? -7.191 -2.719 -1.644 1.00 91.00 120 ALA A N 1
ATOM 893 C CA . ALA A 1 120 ? -5.788 -3.074 -1.484 1.00 91.00 120 ALA A CA 1
ATOM 894 C C . ALA A 1 120 ? -5.594 -4.594 -1.567 1.00 91.00 120 ALA A C 1
ATOM 896 O O . ALA A 1 120 ? -4.812 -5.071 -2.382 1.00 91.00 120 ALA A O 1
ATOM 897 N N . GLN A 1 121 ? -6.341 -5.364 -0.774 1.00 89.19 121 GLN A N 1
ATOM 898 C CA . GLN A 1 121 ? -6.194 -6.821 -0.686 1.00 89.19 121 GLN A CA 1
ATOM 899 C C . GLN A 1 121 ? -6.803 -7.559 -1.885 1.00 89.19 121 GLN A C 1
ATOM 901 O O . GLN A 1 121 ? -6.297 -8.596 -2.310 1.00 89.19 121 GLN A O 1
ATOM 906 N N . GLY A 1 122 ? -7.906 -7.048 -2.430 1.00 92.38 122 GLY A N 1
ATOM 907 C CA . GLY A 1 122 ? -8.648 -7.699 -3.506 1.00 92.38 122 GLY A CA 1
ATOM 908 C C . GLY A 1 122 ? -8.152 -7.362 -4.909 1.00 92.38 122 GLY A C 1
ATOM 909 O O . GLY A 1 122 ? -8.434 -8.118 -5.841 1.00 92.38 122 GLY A O 1
ATOM 910 N N . VAL A 1 123 ? -7.448 -6.239 -5.083 1.00 93.81 123 VAL A N 1
ATOM 911 C CA . VAL A 1 123 ? -7.077 -5.727 -6.409 1.00 93.81 123 VAL A CA 1
ATOM 912 C C . VAL A 1 123 ? -5.617 -5.302 -6.476 1.00 93.81 123 VAL A C 1
ATOM 914 O O . VAL A 1 123 ? -4.894 -5.807 -7.333 1.00 93.81 123 VAL A O 1
ATOM 917 N N . ASP A 1 124 ? -5.173 -4.395 -5.605 1.00 88.75 124 ASP A N 1
ATOM 918 C CA . ASP A 1 124 ? -3.874 -3.740 -5.793 1.00 88.75 124 ASP A CA 1
ATOM 919 C C . ASP A 1 124 ? -2.694 -4.651 -5.410 1.00 88.75 124 ASP A C 1
ATOM 921 O O . ASP A 1 124 ? -1.715 -4.703 -6.151 1.00 88.75 124 ASP A O 1
ATOM 925 N N . VAL A 1 125 ? -2.799 -5.426 -4.320 1.00 87.00 125 VAL A N 1
ATOM 926 C CA . VAL A 1 125 ? -1.792 -6.434 -3.936 1.00 87.00 125 VAL A CA 1
ATOM 927 C C . VAL A 1 125 ? -1.664 -7.519 -5.013 1.00 87.00 125 VAL A C 1
ATOM 929 O O . VAL A 1 125 ? -0.554 -7.687 -5.516 1.00 87.00 125 VAL A O 1
ATOM 932 N N . PRO A 1 126 ? -2.747 -8.190 -5.468 1.00 87.25 126 PRO A N 1
ATOM 933 C CA . PRO A 1 126 ? -2.643 -9.147 -6.570 1.00 87.25 126 PRO A CA 1
ATOM 934 C C . PRO A 1 126 ? -2.061 -8.542 -7.854 1.00 87.25 126 PRO A C 1
ATOM 936 O O . PRO A 1 126 ? -1.248 -9.176 -8.519 1.00 87.25 126 PRO A O 1
ATOM 939 N N . ALA A 1 127 ? -2.440 -7.308 -8.209 1.00 86.81 127 ALA A N 1
ATOM 940 C CA . ALA A 1 127 ? -1.913 -6.641 -9.398 1.00 86.81 127 ALA A CA 1
ATOM 941 C C . ALA A 1 127 ? -0.416 -6.320 -9.276 1.00 86.81 127 ALA A C 1
ATOM 943 O O . ALA A 1 127 ? 0.311 -6.426 -10.265 1.00 86.81 127 ALA A O 1
ATOM 944 N N . MET A 1 128 ? 0.044 -5.938 -8.082 1.00 84.75 128 MET A N 1
ATOM 945 C CA . MET A 1 128 ? 1.462 -5.769 -7.787 1.00 84.75 128 MET A CA 1
ATOM 946 C C . MET A 1 128 ? 2.195 -7.104 -7.916 1.00 84.75 128 MET A C 1
ATOM 948 O O . MET A 1 128 ? 3.145 -7.175 -8.685 1.00 84.75 128 MET A O 1
ATOM 952 N N . GLU A 1 129 ? 1.743 -8.163 -7.244 1.00 82.56 129 GLU A N 1
ATOM 953 C CA . GLU A 1 129 ? 2.364 -9.494 -7.319 1.00 82.56 129 GLU A CA 1
ATOM 954 C C . GLU A 1 129 ? 2.451 -10.012 -8.765 1.00 82.56 129 GLU A C 1
ATOM 956 O O . GLU A 1 129 ? 3.516 -10.453 -9.201 1.00 82.56 129 GLU A O 1
ATOM 961 N N . ASP A 1 130 ? 1.370 -9.883 -9.541 1.00 83.62 130 ASP A N 1
ATOM 962 C CA . ASP A 1 130 ? 1.337 -10.256 -10.959 1.00 83.62 130 ASP A CA 1
ATOM 963 C C . ASP A 1 130 ? 2.332 -9.433 -11.790 1.00 83.62 130 ASP A C 1
ATOM 965 O O . ASP A 1 130 ? 3.011 -9.974 -12.665 1.00 83.62 130 ASP A O 1
ATOM 969 N N . ALA A 1 131 ? 2.426 -8.123 -11.542 1.00 79.88 131 ALA A N 1
ATOM 970 C CA . ALA A 1 131 ? 3.337 -7.245 -12.267 1.00 79.88 131 ALA A CA 1
ATOM 971 C C . ALA A 1 131 ? 4.801 -7.532 -11.915 1.00 79.88 131 ALA A C 1
ATOM 973 O O . ALA A 1 131 ? 5.638 -7.565 -12.815 1.00 79.88 131 ALA A O 1
ATOM 974 N N . LEU A 1 132 ? 5.101 -7.796 -10.641 1.00 74.94 132 LEU A N 1
ATOM 975 C CA . LEU A 1 132 ? 6.424 -8.216 -10.187 1.00 74.94 132 LEU A CA 1
ATOM 976 C C . LEU A 1 132 ? 6.824 -9.539 -10.841 1.00 74.94 132 LEU A C 1
ATOM 978 O O . LEU A 1 132 ? 7.893 -9.619 -11.441 1.00 74.94 132 LEU A O 1
ATOM 982 N N . HIS A 1 133 ? 5.936 -10.535 -10.826 1.00 75.75 133 HIS A N 1
ATOM 983 C CA . HIS A 1 133 ? 6.183 -11.829 -11.461 1.00 75.75 133 HIS A CA 1
ATOM 984 C C . HIS A 1 133 ? 6.332 -11.726 -12.986 1.00 75.75 133 HIS A C 1
ATOM 986 O O . HIS A 1 133 ? 7.156 -12.409 -13.588 1.00 75.75 133 HIS A O 1
ATOM 992 N N . ALA A 1 134 ? 5.552 -10.862 -13.642 1.00 72.94 134 ALA A N 1
ATOM 993 C CA . ALA A 1 134 ? 5.670 -10.621 -15.079 1.00 72.94 134 ALA A CA 1
ATOM 994 C C . ALA A 1 134 ? 6.954 -9.871 -15.455 1.00 72.94 134 ALA A C 1
ATOM 996 O O . ALA A 1 134 ? 7.414 -9.979 -16.596 1.00 72.94 134 ALA A O 1
ATOM 997 N N . ALA A 1 135 ? 7.488 -9.088 -14.520 1.00 66.50 135 ALA A N 1
ATOM 998 C CA . ALA A 1 135 ? 8.718 -8.349 -14.691 1.00 66.50 135 ALA A CA 1
ATOM 999 C C . ALA A 1 135 ? 9.954 -9.237 -14.474 1.00 66.50 135 ALA A C 1
ATOM 1001 O O . ALA A 1 135 ? 10.964 -8.994 -15.133 1.00 66.50 135 ALA A O 1
ATOM 1002 N N . GLU A 1 136 ? 9.870 -10.301 -13.662 1.00 60.41 136 GLU A N 1
ATOM 1003 C CA . GLU A 1 136 ? 10.946 -11.293 -13.539 1.00 60.41 136 GLU A CA 1
ATOM 1004 C C . GLU A 1 136 ? 11.416 -11.767 -14.933 1.00 60.41 136 GLU A C 1
ATOM 1006 O O . GLU A 1 136 ? 10.610 -12.249 -15.745 1.00 60.41 136 GLU A O 1
ATOM 1011 N N . PRO A 1 137 ? 12.722 -11.685 -15.263 1.00 50.56 137 PRO A N 1
ATOM 1012 C CA . PRO A 1 137 ? 13.226 -12.415 -16.408 1.00 50.56 137 PRO A CA 1
ATOM 1013 C C . PRO A 1 137 ? 12.966 -13.899 -16.150 1.00 50.56 137 PRO A C 1
ATOM 1015 O O . PRO A 1 137 ? 13.002 -14.372 -15.015 1.00 50.56 137 PRO A O 1
ATOM 1018 N N . ARG A 1 138 ? 12.719 -14.659 -17.220 1.00 47.78 138 ARG A N 1
ATOM 1019 C CA . ARG A 1 138 ? 12.754 -16.124 -17.153 1.00 47.78 138 ARG A CA 1
ATOM 1020 C C . ARG A 1 138 ? 14.031 -16.532 -16.394 1.00 47.78 138 ARG A C 1
ATOM 1022 O O . ARG A 1 138 ? 15.111 -16.361 -16.944 1.00 47.78 138 ARG A O 1
ATOM 1029 N N . ASP A 1 139 ? 13.855 -17.035 -15.173 1.00 44.59 139 ASP A N 1
ATOM 1030 C CA . ASP A 1 139 ? 14.867 -17.427 -14.181 1.00 44.59 139 ASP A CA 1
ATOM 1031 C C . ASP A 1 139 ? 15.650 -16.320 -13.438 1.00 44.59 139 ASP A C 1
ATOM 1033 O O . ASP A 1 139 ? 1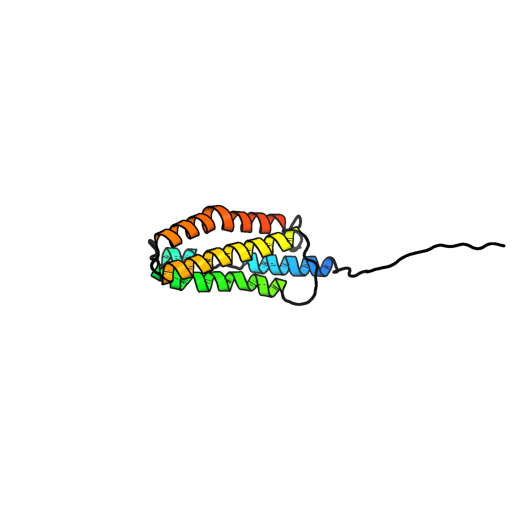6.803 -16.031 -13.745 1.00 44.59 139 ASP A O 1
ATOM 1037 N N . CYS A 1 140 ? 15.125 -15.897 -12.279 1.00 44.09 140 CYS A N 1
ATOM 1038 C CA . CYS A 1 140 ? 15.945 -15.434 -11.143 1.00 44.09 140 CYS A CA 1
ATOM 1039 C C . CYS A 1 140 ? 16.824 -16.561 -10.540 1.00 44.09 140 CYS A C 1
ATOM 1041 O O . CYS A 1 140 ? 17.612 -16.321 -9.627 1.00 44.09 140 CYS A O 1
ATOM 1043 N N . SER A 1 141 ? 16.709 -17.807 -11.026 1.00 44.34 141 SER A N 1
ATOM 1044 C CA . SER A 1 141 ? 17.469 -18.959 -10.525 1.00 44.34 141 SER A CA 1
ATOM 1045 C C . SER A 1 141 ? 18.890 -19.078 -11.108 1.00 44.34 141 SER A C 1
ATOM 1047 O O . SER A 1 141 ? 19.762 -19.669 -10.464 1.00 44.34 141 SER A O 1
ATOM 1049 N N . GLU A 1 142 ? 19.174 -18.463 -12.265 1.00 41.34 142 GLU A N 1
ATOM 1050 C CA . GLU A 1 142 ? 20.495 -18.530 -12.921 1.00 41.34 142 GLU A CA 1
ATOM 1051 C C . GLU A 1 142 ? 21.543 -17.578 -12.307 1.00 41.34 142 GLU A C 1
ATOM 1053 O O . GLU A 1 142 ? 22.736 -17.741 -12.554 1.00 41.34 142 GLU A O 1
ATOM 1058 N N . LEU A 1 143 ? 21.142 -16.633 -11.446 1.00 42.22 143 LEU A N 1
ATOM 1059 C CA . LEU A 1 143 ? 22.057 -15.711 -10.746 1.00 42.22 143 LEU A CA 1
ATOM 1060 C C . LEU A 1 143 ? 22.736 -16.331 -9.506 1.00 42.22 143 LEU A C 1
ATOM 1062 O O . LEU A 1 143 ? 23.539 -15.677 -8.845 1.00 42.22 143 LEU A O 1
ATOM 1066 N N . SER A 1 144 ? 22.445 -17.601 -9.198 1.00 37.00 144 SER A N 1
ATOM 1067 C CA . SER A 1 144 ? 22.967 -18.315 -8.020 1.00 37.00 144 SER A CA 1
ATOM 1068 C C . SER A 1 144 ? 24.062 -19.361 -8.303 1.00 37.00 144 SER A C 1
ATOM 1070 O O . SER A 1 144 ? 24.351 -20.177 -7.426 1.00 37.00 144 SER A O 1
ATOM 1072 N N . SER A 1 145 ? 24.686 -19.369 -9.492 1.00 35.88 145 SER A N 1
ATOM 1073 C CA . SER A 1 145 ? 25.760 -20.332 -9.839 1.00 35.88 145 SER A CA 1
ATOM 1074 C C . SER A 1 145 ? 27.169 -19.745 -9.834 1.00 35.88 145 SER A C 1
ATOM 1076 O O . SER A 1 145 ? 27.397 -18.729 -10.522 1.00 35.88 145 SER A O 1
#

Solvent-accessible surface area (backbone atoms only — not comparable to full-atom values): 8397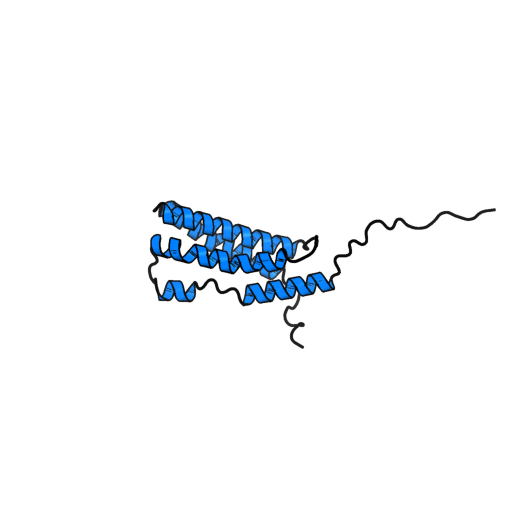 Å² total; per-residue (Å²): 135,91,84,80,85,86,80,78,90,79,77,78,82,81,65,68,50,66,67,57,52,53,52,51,48,49,53,40,51,51,49,58,76,65,53,69,58,47,62,70,62,46,43,69,77,36,82,76,68,48,48,68,54,45,42,65,46,47,63,54,30,45,53,47,56,47,58,49,51,57,56,72,67,64,83,70,97,58,80,62,54,73,40,48,47,44,21,53,52,25,50,53,51,35,41,53,42,48,52,52,30,34,53,23,23,73,69,67,34,62,69,61,25,52,56,34,50,48,43,36,69,73,44,31,48,55,48,23,54,52,24,45,60,63,38,51,61,95,61,83,69,70,82,77,118

Mean predicted aligned error: 11.36 Å

Secondary structure (DSSP, 8-state):
-----------------HHHHHHHHHHHHHHHHH----HHHHHHH-SS--HHHHHHHHHHHHHHHHHHHHHHHSSS-----HHHHHHHHHHHHHHHHHHHHHHHHHHT-HHHHHHHHHHIIIIIHHHHHHHHHHHS-S-TTGGG-